Protein AF-A0A9D1FEK0-F1 (afdb_monomer)

Mean predicted aligned error: 15.85 Å

Solvent-accessible surface area (backbone atoms only — not comparable to full-atom values): 6027 Å² total; per-residue (Å²): 138,82,78,84,79,79,78,88,74,79,86,76,92,60,95,66,87,39,72,50,78,44,79,44,65,94,87,53,99,47,69,58,48,80,45,82,49,69,88,85,64,88,69,51,71,70,55,52,49,50,52,51,51,50,54,56,58,66,62,56,77,72,79,67,70,63,64,60,53,54,53,53,51,50,51,52,53,53,52,52,50,52,52,52,52,52,52,51,62,74,73,105

Structure (mmCIF, N/CA/C/O backbone):
data_AF-A0A9D1FEK0-F1
#
_entry.id   AF-A0A9D1FEK0-F1
#
loop_
_atom_site.group_PDB
_atom_site.id
_atom_site.type_symbol
_atom_site.label_atom_id
_atom_site.label_alt_id
_atom_site.label_comp_id
_atom_site.label_asym_id
_atom_site.label_entity_id
_atom_site.label_seq_id
_atom_site.pdbx_PDB_ins_code
_atom_site.Cartn_x
_atom_site.Cartn_y
_atom_site.Cartn_z
_atom_site.occupancy
_atom_site.B_iso_or_equiv
_atom_site.auth_seq_id
_atom_site.auth_comp_id
_atom_site.auth_asym_id
_atom_site.auth_atom_id
_atom_site.pdbx_PDB_model_num
ATOM 1 N N . MET A 1 1 ? -3.479 36.897 16.221 1.00 38.62 1 MET A N 1
ATOM 2 C CA . MET A 1 1 ? -2.999 35.500 16.152 1.00 38.62 1 MET A CA 1
ATOM 3 C C . MET A 1 1 ? -4.205 34.633 15.839 1.00 38.62 1 MET A C 1
ATOM 5 O O . MET A 1 1 ? -5.054 34.457 16.700 1.00 38.62 1 MET A O 1
ATOM 9 N N . SER A 1 2 ? -4.359 34.236 14.576 1.00 38.41 2 SER A N 1
ATOM 10 C CA . SER A 1 2 ? -5.548 33.524 14.096 1.00 38.41 2 SER A CA 1
ATOM 11 C C . SER A 1 2 ? -5.345 32.020 14.236 1.00 38.41 2 SER A C 1
ATOM 13 O O . SER A 1 2 ? -4.360 31.484 13.737 1.00 38.41 2 SER A O 1
ATOM 15 N N . ALA A 1 3 ? -6.269 31.361 14.934 1.00 42.62 3 ALA A N 1
ATOM 16 C CA . ALA A 1 3 ? -6.309 29.911 15.078 1.00 42.62 3 ALA A CA 1
ATOM 17 C C . ALA A 1 3 ? -6.457 29.220 13.705 1.00 42.62 3 ALA A C 1
ATOM 19 O O . ALA A 1 3 ? -7.129 29.765 12.821 1.00 42.62 3 ALA A O 1
ATOM 20 N N . PRO A 1 4 ? -5.863 28.030 13.505 1.00 41.19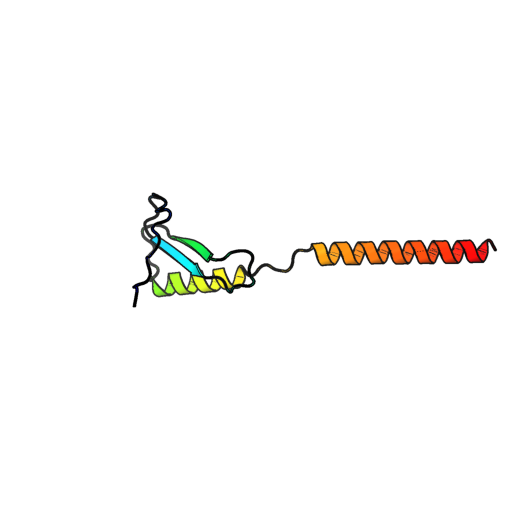 4 PRO A N 1
ATOM 21 C CA . PRO A 1 4 ? -5.970 27.322 12.239 1.00 41.19 4 PRO A CA 1
ATOM 22 C C . PRO A 1 4 ? -7.417 26.860 12.012 1.00 41.19 4 PRO A C 1
ATOM 24 O O . PRO A 1 4 ? -7.981 26.103 12.801 1.00 41.19 4 PRO A O 1
ATOM 27 N N . ARG A 1 5 ? -8.024 27.333 10.916 1.00 43.19 5 ARG A N 1
ATOM 28 C CA . ARG A 1 5 ? -9.292 26.819 10.386 1.00 43.19 5 ARG A CA 1
ATOM 29 C C . ARG A 1 5 ? -9.058 25.395 9.893 1.00 43.19 5 ARG A C 1
ATOM 31 O O . ARG A 1 5 ? -8.465 25.196 8.839 1.00 43.19 5 ARG A O 1
ATOM 38 N N . THR A 1 6 ? -9.555 24.416 10.634 1.00 52.59 6 THR A N 1
ATOM 39 C CA . THR A 1 6 ? -9.759 23.056 10.138 1.00 52.59 6 THR A CA 1
ATOM 40 C C . THR A 1 6 ? -10.823 23.101 9.041 1.00 52.59 6 THR A C 1
ATOM 42 O O . THR A 1 6 ? -12.021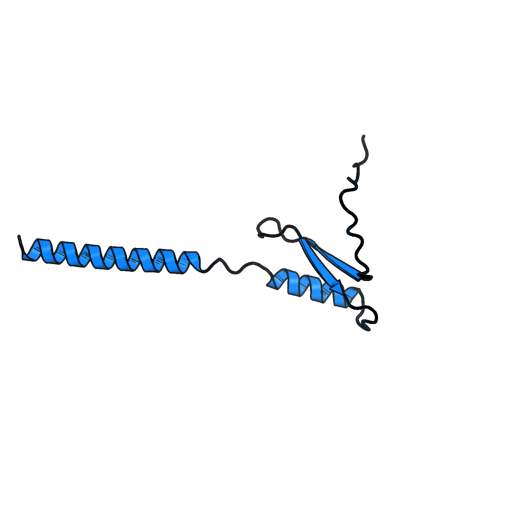 23.217 9.307 1.00 52.59 6 THR A O 1
ATOM 45 N N . GLU A 1 7 ? -10.377 23.076 7.784 1.00 45.25 7 GLU A N 1
ATOM 46 C CA . GLU A 1 7 ? -11.244 22.885 6.628 1.00 45.25 7 GLU A CA 1
ATOM 47 C C . GLU A 1 7 ? -12.026 21.579 6.790 1.00 45.25 7 GLU A C 1
ATOM 49 O O . GLU A 1 7 ? -11.501 20.472 6.688 1.00 45.25 7 GLU A O 1
ATOM 54 N N . ARG A 1 8 ? -13.332 21.721 7.015 1.00 52.72 8 ARG A N 1
ATOM 55 C CA . ARG A 1 8 ? -14.304 20.667 6.751 1.00 52.72 8 ARG A CA 1
ATOM 56 C C . ARG A 1 8 ? -14.293 20.379 5.248 1.00 52.72 8 ARG A C 1
ATOM 58 O O . ARG A 1 8 ? -15.008 21.038 4.497 1.00 52.72 8 ARG A O 1
ATOM 65 N N . ARG A 1 9 ? -13.536 19.379 4.802 1.00 47.53 9 ARG A N 1
ATOM 66 C CA . ARG A 1 9 ? -13.728 18.764 3.481 1.00 47.53 9 ARG A CA 1
ATOM 67 C C . ARG A 1 9 ? -13.907 17.256 3.628 1.00 47.53 9 ARG A C 1
ATOM 69 O O . ARG A 1 9 ? -12.964 16.527 3.884 1.00 47.53 9 ARG A O 1
ATOM 76 N N . GLY A 1 10 ? -15.159 16.832 3.445 1.00 40.84 10 GLY A N 1
ATOM 77 C CA . GLY A 1 10 ? -15.525 15.473 3.048 1.00 40.84 10 GLY A CA 1
ATOM 78 C C . GLY A 1 10 ? -15.553 14.428 4.158 1.00 40.84 10 GLY A C 1
ATOM 79 O O . GLY A 1 10 ? -14.706 13.546 4.196 1.00 40.84 10 GLY A O 1
ATOM 80 N N . VAL A 1 11 ? -16.588 14.437 5.003 1.00 38.19 11 VAL A N 1
ATOM 81 C CA . VAL A 1 11 ? -16.949 13.221 5.749 1.00 38.19 11 VAL A CA 1
ATOM 82 C C . VAL A 1 11 ? -17.552 12.236 4.744 1.00 38.19 11 VAL A C 1
ATOM 84 O O . VAL A 1 11 ? -18.721 12.357 4.375 1.00 38.19 11 VAL A O 1
ATOM 87 N N . LEU A 1 12 ? -16.756 11.273 4.275 1.00 41.12 12 LEU A N 1
ATOM 88 C CA . LEU A 1 12 ? -17.269 10.082 3.601 1.00 41.12 12 LEU A CA 1
ATOM 89 C C . LEU A 1 12 ? -18.163 9.343 4.604 1.00 41.12 12 LEU A C 1
ATOM 91 O O . LEU A 1 12 ? -17.679 8.732 5.554 1.00 41.12 12 LEU A O 1
ATOM 95 N N . ARG A 1 13 ? -19.487 9.431 4.420 1.00 41.38 13 ARG A N 1
ATOM 96 C CA . ARG A 1 13 ? -20.459 8.599 5.141 1.00 41.38 13 ARG A CA 1
ATOM 97 C C . ARG A 1 13 ? -20.308 7.150 4.674 1.00 41.38 13 ARG A C 1
ATOM 99 O O . ARG A 1 13 ? -21.054 6.684 3.822 1.00 41.38 13 ARG A O 1
ATOM 106 N N . GLY A 1 14 ? -19.326 6.452 5.226 1.00 44.44 14 GLY A N 1
ATOM 107 C CA . GLY A 1 14 ? -19.216 5.002 5.164 1.00 44.44 14 GLY A CA 1
ATOM 108 C C . GLY A 1 14 ? -19.528 4.421 6.536 1.00 44.44 14 GLY A C 1
ATOM 109 O O . GLY A 1 14 ? -19.059 4.924 7.551 1.00 44.44 14 GLY A O 1
A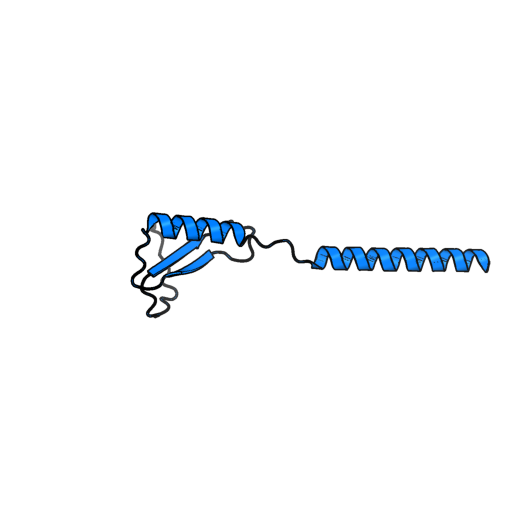TOM 110 N N . THR A 1 15 ? -20.289 3.336 6.589 1.00 51.28 15 THR A N 1
ATOM 111 C CA . THR A 1 15 ? -20.546 2.519 7.789 1.00 51.28 15 THR A CA 1
ATOM 112 C C . THR A 1 15 ? -19.300 1.774 8.304 1.00 51.28 15 THR A C 1
ATOM 114 O O . THR A 1 15 ? -19.427 0.756 8.977 1.00 51.28 15 THR A O 1
ATOM 117 N N . ALA A 1 16 ? -18.089 2.243 7.989 1.00 54.62 16 ALA A N 1
ATOM 118 C CA . ALA A 1 16 ? -16.832 1.661 8.441 1.00 54.62 16 ALA A CA 1
ATOM 119 C C . ALA A 1 16 ? -16.528 2.179 9.851 1.00 54.62 16 ALA A C 1
ATOM 121 O O . ALA A 1 16 ? -16.116 3.322 10.034 1.00 54.62 16 ALA A O 1
ATOM 122 N N . ARG A 1 17 ? -16.801 1.356 10.865 1.00 66.06 17 ARG A N 1
ATOM 123 C CA . ARG A 1 17 ? -16.811 1.796 12.267 1.00 66.06 17 ARG A CA 1
ATOM 124 C C . ARG A 1 17 ? -15.421 1.949 12.897 1.00 66.06 17 ARG A C 1
ATOM 126 O O . ARG A 1 17 ? -15.324 2.547 13.964 1.00 66.06 17 ARG A O 1
ATOM 133 N N . ARG A 1 18 ? -14.349 1.498 12.234 1.00 71.38 18 ARG A N 1
ATOM 134 C CA . ARG A 1 18 ? -12.951 1.717 12.646 1.00 71.38 18 ARG A CA 1
ATOM 135 C C . ARG A 1 18 ? -12.039 1.899 11.433 1.00 71.38 18 ARG A C 1
ATOM 137 O O . ARG A 1 18 ? -11.963 1.022 10.574 1.00 71.38 18 ARG A O 1
ATOM 144 N N . VAL A 1 19 ? -11.353 3.040 11.378 1.00 78.56 19 VAL A N 1
ATOM 145 C CA . VAL A 1 19 ? -10.439 3.410 10.290 1.00 78.56 19 VAL A CA 1
ATOM 146 C C . VAL A 1 19 ? -9.121 3.898 10.880 1.00 78.56 19 VAL A C 1
ATOM 148 O O . VAL A 1 19 ? -9.136 4.727 11.788 1.00 78.56 19 VAL A O 1
ATOM 151 N N . LEU A 1 20 ? -7.998 3.409 10.350 1.00 79.62 20 LEU A N 1
ATOM 152 C CA . LEU A 1 20 ? -6.666 3.941 10.645 1.00 79.62 20 LEU A CA 1
ATOM 153 C C . LEU A 1 20 ? -6.169 4.732 9.441 1.00 79.62 20 LEU A C 1
ATOM 155 O O . LEU A 1 20 ? -6.231 4.253 8.309 1.00 79.62 20 LEU A O 1
ATOM 159 N N . ILE A 1 21 ? -5.678 5.939 9.700 1.00 84.06 21 ILE A N 1
ATOM 160 C CA . ILE A 1 21 ? -5.105 6.820 8.685 1.00 84.06 21 ILE A CA 1
ATOM 161 C C . ILE A 1 21 ? -3.624 6.955 9.003 1.00 84.06 21 ILE A C 1
ATOM 163 O O . ILE A 1 21 ? -3.259 7.513 10.038 1.00 84.06 21 ILE A O 1
ATOM 167 N N . VAL A 1 22 ? -2.781 6.430 8.121 1.00 85.00 22 VAL A N 1
ATOM 168 C CA . VAL A 1 22 ? -1.329 6.467 8.281 1.00 85.00 22 VAL A CA 1
ATOM 169 C C . VAL A 1 22 ? -0.748 7.481 7.296 1.00 85.00 22 VAL A C 1
ATOM 171 O O . VAL A 1 22 ? -0.887 7.280 6.085 1.00 85.00 22 VAL A O 1
ATOM 174 N N . PRO A 1 23 ? -0.112 8.570 7.770 1.00 79.81 23 PRO A N 1
ATOM 175 C CA . PRO A 1 23 ? 0.563 9.511 6.890 1.00 79.81 23 PRO A CA 1
ATOM 176 C C . PRO A 1 23 ? 1.778 8.848 6.243 1.00 79.81 23 PRO A C 1
ATOM 178 O O . PRO A 1 23 ? 2.535 8.127 6.893 1.00 79.81 23 PRO A O 1
ATOM 181 N N . GLN A 1 24 ? 1.968 9.112 4.958 1.00 79.81 24 GLN A N 1
ATOM 182 C CA . GLN A 1 24 ? 3.124 8.647 4.207 1.00 79.81 24 GLN A CA 1
ATOM 183 C C . GLN A 1 24 ? 4.193 9.740 4.167 1.00 79.81 24 GLN A C 1
ATOM 185 O O . GLN A 1 24 ? 3.895 10.935 4.171 1.00 79.81 24 GLN A O 1
ATOM 190 N N . SER A 1 25 ? 5.464 9.337 4.157 1.00 69.19 25 SER A N 1
ATOM 191 C CA . SER A 1 25 ? 6.577 10.280 4.008 1.00 69.19 25 SER A CA 1
ATOM 192 C C . SER A 1 25 ? 6.518 10.929 2.618 1.00 69.19 25 SER A C 1
ATOM 194 O O . SER A 1 25 ? 6.271 10.235 1.634 1.00 69.19 25 SER A O 1
ATOM 196 N N . GLY A 1 26 ? 6.756 12.244 2.545 1.00 62.50 26 GLY A N 1
ATOM 197 C CA . GLY A 1 26 ? 6.398 13.135 1.424 1.00 62.50 26 GLY A CA 1
ATOM 198 C C . GLY A 1 26 ? 7.003 12.872 0.037 1.00 62.50 26 GLY A C 1
ATOM 199 O O . GLY A 1 26 ? 6.769 13.665 -0.866 1.00 62.50 26 GLY A O 1
ATOM 200 N N . ASP A 1 27 ? 7.725 11.770 -0.155 1.00 67.69 27 ASP A N 1
ATOM 201 C CA . ASP A 1 27 ? 8.287 11.363 -1.449 1.00 67.69 27 ASP A CA 1
ATOM 202 C C . ASP A 1 27 ? 7.493 10.217 -2.114 1.00 67.69 27 ASP A C 1
ATOM 204 O O . ASP A 1 27 ? 7.832 9.758 -3.209 1.00 67.69 27 ASP A O 1
ATOM 208 N N . GLY A 1 28 ? 6.450 9.712 -1.447 1.00 66.69 28 GLY A N 1
ATOM 209 C CA . GLY A 1 28 ? 5.586 8.643 -1.946 1.00 66.69 28 GLY A CA 1
ATOM 210 C C . GLY A 1 28 ? 4.461 9.128 -2.879 1.00 66.69 28 GLY A C 1
ATOM 211 O O . GLY A 1 28 ? 4.079 10.293 -2.855 1.00 66.69 28 GLY A O 1
ATOM 212 N N . PRO A 1 29 ? 3.871 8.232 -3.692 1.00 70.75 29 PRO A N 1
ATOM 213 C CA . PRO A 1 29 ? 2.767 8.541 -4.608 1.00 70.75 29 PRO A CA 1
ATOM 214 C C . PRO A 1 29 ? 1.439 8.814 -3.890 1.00 70.75 29 PRO A C 1
ATOM 216 O O . PRO A 1 29 ? 0.480 9.242 -4.527 1.00 70.75 29 PRO A O 1
ATOM 219 N N . PHE A 1 30 ? 1.371 8.533 -2.590 1.00 76.62 30 PHE A N 1
ATOM 220 C CA . PHE A 1 30 ? 0.200 8.727 -1.749 1.00 76.62 30 PHE A CA 1
ATOM 221 C C . PHE A 1 30 ? 0.588 9.595 -0.558 1.00 76.62 30 PHE A C 1
ATOM 223 O O . PHE A 1 30 ? 1.645 9.382 0.027 1.00 76.62 30 PHE A O 1
ATOM 230 N N . GLU A 1 31 ? -0.284 10.527 -0.173 1.00 79.25 31 GLU A N 1
ATOM 231 C CA . GLU A 1 31 ? -0.106 11.337 1.040 1.00 79.25 31 GLU A CA 1
ATOM 232 C C . GLU A 1 31 ? -0.433 10.537 2.309 1.00 79.25 31 GLU A C 1
ATOM 234 O O . GLU A 1 31 ? 0.163 10.742 3.366 1.00 79.25 31 GLU A O 1
ATOM 239 N N . GLN A 1 32 ? -1.402 9.622 2.217 1.00 82.44 32 GLN A N 1
ATOM 240 C CA . GLN A 1 32 ? -1.917 8.839 3.336 1.00 82.44 32 GLN A CA 1
ATOM 241 C C . GLN A 1 32 ? -2.390 7.463 2.856 1.00 82.44 32 GLN A C 1
ATOM 243 O O . GLN A 1 32 ? -2.852 7.316 1.722 1.00 82.44 32 GLN A O 1
ATOM 248 N N . VAL A 1 33 ? -2.318 6.466 3.737 1.00 82.75 33 VAL A N 1
ATOM 249 C CA . VAL A 1 33 ? -2.911 5.134 3.546 1.00 82.75 33 VAL A CA 1
ATOM 250 C C . VAL A 1 33 ? -4.045 4.951 4.548 1.00 82.75 33 VAL A C 1
ATOM 252 O O . VAL A 1 33 ? -3.907 5.295 5.722 1.00 82.75 33 VAL A O 1
ATOM 255 N N . ILE A 1 34 ? -5.173 4.422 4.073 1.00 85.81 34 ILE A N 1
ATOM 256 C CA . ILE A 1 34 ? -6.391 4.226 4.862 1.00 85.81 34 ILE A CA 1
ATOM 257 C C . ILE A 1 34 ? -6.638 2.727 5.024 1.00 85.81 34 ILE A C 1
ATOM 259 O O . ILE A 1 34 ? -6.814 2.019 4.032 1.00 85.81 34 ILE A O 1
ATOM 263 N N . PHE A 1 35 ? -6.711 2.259 6.268 1.00 85.38 35 PHE A N 1
ATOM 264 C CA . PHE A 1 35 ? -7.048 0.875 6.603 1.00 85.38 35 PHE A CA 1
ATOM 265 C C . PHE A 1 35 ? -8.446 0.802 7.211 1.00 85.38 35 PHE A C 1
ATOM 267 O O . PHE A 1 35 ? -8.760 1.533 8.151 1.00 85.38 35 PHE A O 1
ATOM 274 N N . ILE A 1 36 ? -9.281 -0.096 6.686 1.00 85.75 36 ILE A N 1
ATOM 275 C CA . ILE A 1 36 ? -10.639 -0.340 7.181 1.00 85.75 36 ILE A CA 1
ATOM 276 C C . ILE A 1 36 ? -10.624 -1.606 8.031 1.00 85.75 36 ILE A C 1
ATOM 278 O O . ILE A 1 36 ? -10.323 -2.690 7.531 1.00 85.75 36 ILE A O 1
ATOM 282 N N . VAL A 1 37 ? -10.973 -1.473 9.308 1.00 83.38 37 VAL A N 1
ATOM 283 C CA . VAL A 1 37 ? -10.978 -2.589 10.258 1.00 83.38 37 VAL A CA 1
ATOM 284 C C . VAL A 1 37 ? -12.388 -3.164 10.367 1.00 83.38 37 VAL A C 1
ATOM 286 O O . VAL A 1 37 ? -13.369 -2.423 10.459 1.00 83.38 37 VAL A O 1
ATOM 289 N N . ARG A 1 38 ? -12.501 -4.499 10.370 1.00 81.06 38 ARG A N 1
ATOM 290 C CA . ARG A 1 38 ? -13.772 -5.182 10.652 1.00 81.06 38 ARG A CA 1
ATOM 291 C C . ARG A 1 38 ? -14.212 -4.948 12.097 1.00 81.06 38 ARG A C 1
ATOM 293 O O . ARG A 1 38 ? -13.402 -4.975 13.024 1.00 81.06 38 ARG A O 1
ATOM 300 N N . ASP A 1 39 ? -15.519 -4.801 12.284 1.00 72.75 39 ASP A N 1
ATOM 301 C CA . ASP A 1 39 ? -16.124 -4.823 13.613 1.00 72.75 39 ASP A CA 1
ATOM 302 C C . ASP A 1 39 ? -15.877 -6.172 14.304 1.00 72.75 39 ASP A C 1
ATOM 304 O O . ASP A 1 39 ? -15.911 -7.225 13.667 1.00 72.75 39 ASP A O 1
ATOM 308 N N . GLY A 1 40 ? -15.619 -6.133 15.615 1.00 72.69 40 GLY A N 1
ATOM 309 C CA . GLY A 1 40 ? -15.372 -7.331 16.427 1.00 72.69 40 GLY A CA 1
ATOM 310 C C . GLY A 1 40 ? -13.938 -7.867 16.388 1.00 72.69 40 GLY A C 1
ATOM 311 O O . GLY A 1 40 ? -13.693 -8.956 16.900 1.00 72.69 40 GLY A O 1
ATOM 312 N N . SER A 1 41 ? -12.985 -7.122 15.819 1.00 73.75 41 SER A N 1
ATOM 313 C CA . SER A 1 41 ? -11.561 -7.426 15.994 1.00 73.75 41 SER A CA 1
ATOM 314 C C . SER A 1 41 ? -11.216 -7.506 17.486 1.00 73.75 41 SER A C 1
ATOM 316 O O . SER A 1 41 ? -11.394 -6.528 18.215 1.00 73.75 41 SER A O 1
ATOM 318 N N . ALA A 1 42 ? -10.703 -8.660 17.919 1.00 80.94 42 ALA A N 1
ATOM 319 C CA . ALA A 1 42 ? -10.160 -8.861 19.264 1.00 80.94 42 ALA A CA 1
ATOM 320 C C . ALA A 1 42 ? -8.775 -8.208 19.447 1.00 80.94 42 ALA A C 1
ATOM 322 O O . ALA A 1 42 ? -8.241 -8.190 20.553 1.00 80.94 42 ALA A O 1
ATOM 323 N N . VAL A 1 43 ? -8.197 -7.678 18.364 1.00 81.12 43 VAL A N 1
ATOM 324 C CA . VAL A 1 43 ? -6.883 -7.034 18.348 1.00 81.12 43 VAL A CA 1
ATOM 325 C C . VAL A 1 43 ? -6.969 -5.656 18.996 1.00 81.12 43 VAL A C 1
ATOM 327 O O . VAL A 1 43 ? -7.913 -4.892 18.760 1.00 81.12 43 VAL A O 1
ATOM 330 N N . SER A 1 44 ? -5.966 -5.341 19.812 1.00 81.19 44 SER A N 1
ATOM 331 C CA . SER A 1 44 ? -5.872 -4.046 20.478 1.00 81.19 44 SER A CA 1
ATOM 332 C C . SER A 1 44 ? -5.639 -2.911 19.475 1.00 81.19 44 SER A C 1
ATOM 334 O O . SER A 1 44 ? -5.096 -3.106 18.390 1.00 81.19 44 SER A O 1
ATOM 336 N N . GLU A 1 45 ? -6.023 -1.690 19.844 1.00 76.62 45 GLU A N 1
ATOM 337 C CA . GLU A 1 45 ? -5.817 -0.513 18.990 1.00 76.62 45 GLU A CA 1
ATOM 338 C C . GLU A 1 45 ? -4.331 -0.248 18.708 1.00 76.62 45 GLU A C 1
ATOM 340 O O . GLU A 1 45 ? -3.964 0.082 17.584 1.00 76.62 45 GLU A O 1
ATOM 345 N N . ALA A 1 46 ? -3.466 -0.457 19.705 1.00 75.56 46 ALA A N 1
ATOM 346 C CA . ALA A 1 46 ? -2.021 -0.296 19.560 1.00 75.56 46 ALA A CA 1
ATOM 347 C C . ALA A 1 46 ? -1.418 -1.308 18.576 1.00 75.56 46 ALA A C 1
ATOM 349 O O . ALA A 1 46 ? -0.507 -0.982 17.819 1.00 75.56 46 ALA A O 1
ATOM 350 N N . GLU A 1 47 ? -1.938 -2.530 18.573 1.00 82.44 47 GLU A N 1
ATOM 351 C CA . GLU A 1 47 ? -1.485 -3.600 17.691 1.00 82.44 47 GLU A CA 1
ATOM 352 C C . GLU A 1 47 ? -1.996 -3.398 16.261 1.00 82.44 47 GLU A C 1
ATOM 354 O O . GLU A 1 47 ? -1.207 -3.491 15.325 1.00 82.44 47 GLU A O 1
ATOM 359 N N . LEU A 1 48 ? -3.248 -2.953 16.098 1.00 85.06 48 LEU A N 1
ATOM 360 C CA . LEU A 1 48 ? -3.781 -2.504 14.807 1.00 85.06 48 LEU A CA 1
ATOM 361 C C . LEU A 1 48 ? -2.991 -1.321 14.232 1.00 85.06 48 LEU A C 1
ATOM 363 O O . LEU A 1 48 ? -2.713 -1.287 13.035 1.00 85.06 48 LEU A O 1
ATOM 367 N N . LEU A 1 49 ? -2.616 -0.348 15.067 1.00 81.31 49 LEU A N 1
ATOM 368 C CA . LEU A 1 49 ? -1.786 0.779 14.643 1.00 81.31 49 LEU A CA 1
ATOM 369 C C . LEU A 1 49 ? -0.393 0.316 14.220 1.00 81.31 49 LEU A C 1
ATOM 371 O O . LEU A 1 49 ? 0.126 0.786 13.209 1.00 81.31 49 LEU A O 1
ATOM 375 N N . ARG A 1 50 ? 0.204 -0.612 14.968 1.00 80.56 50 ARG A N 1
ATOM 376 C CA . ARG A 1 50 ? 1.520 -1.1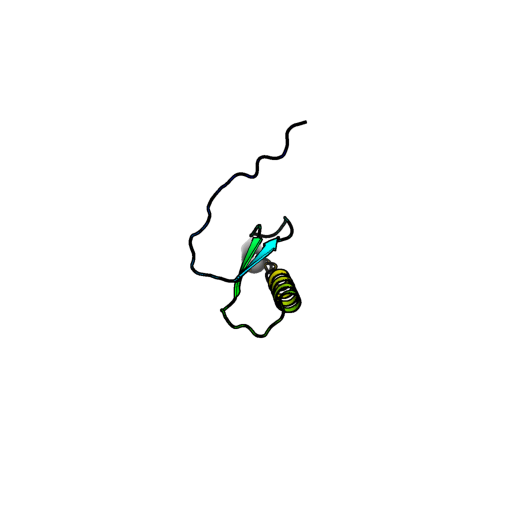63 14.649 1.00 80.56 50 ARG A CA 1
ATOM 377 C C . ARG A 1 50 ? 1.503 -1.916 13.321 1.00 80.56 50 ARG A C 1
ATOM 379 O O . ARG A 1 50 ? 2.377 -1.679 12.497 1.00 80.56 50 ARG A O 1
ATOM 386 N N . GLU A 1 51 ? 0.494 -2.749 13.097 1.00 85.81 51 GLU A N 1
ATOM 387 C CA . GLU A 1 51 ? 0.317 -3.500 11.851 1.00 85.81 51 GLU A CA 1
ATOM 388 C C . GLU A 1 51 ? 0.036 -2.571 10.660 1.00 85.81 51 GLU A C 1
ATOM 390 O O . GLU A 1 51 ? 0.631 -2.721 9.595 1.00 85.81 51 GLU A O 1
ATOM 395 N N . ALA A 1 52 ? -0.792 -1.541 10.857 1.00 84.88 52 ALA A N 1
ATOM 396 C CA . ALA A 1 52 ? -1.049 -0.523 9.843 1.00 84.88 52 ALA A CA 1
ATOM 397 C C . ALA A 1 52 ? 0.216 0.269 9.475 1.00 84.88 52 ALA A C 1
ATOM 399 O O . ALA A 1 52 ? 0.432 0.558 8.299 1.00 84.88 52 ALA A O 1
ATOM 400 N N . LEU A 1 53 ? 1.056 0.621 10.455 1.00 80.69 53 LEU A N 1
ATOM 401 C CA . LEU A 1 53 ? 2.330 1.307 10.223 1.00 80.69 53 LEU A CA 1
ATOM 402 C C . LEU A 1 53 ? 3.332 0.423 9.475 1.00 80.69 53 LEU A C 1
ATOM 404 O O . LEU A 1 53 ? 4.011 0.914 8.574 1.00 80.69 53 LEU A O 1
ATOM 408 N N . ASP A 1 54 ? 3.405 -0.859 9.821 1.00 84.75 54 ASP A N 1
ATOM 409 C CA . ASP A 1 54 ? 4.300 -1.818 9.169 1.00 84.75 54 ASP A CA 1
ATOM 410 C C . ASP A 1 54 ? 3.885 -2.040 7.706 1.00 84.75 54 ASP A C 1
ATOM 412 O O . ASP A 1 54 ? 4.669 -1.813 6.781 1.00 84.75 54 ASP A O 1
ATOM 416 N N . ALA A 1 55 ? 2.596 -2.308 7.475 1.00 81.62 55 ALA A N 1
ATOM 417 C CA . ALA A 1 55 ? 2.024 -2.436 6.135 1.00 81.62 55 ALA A CA 1
ATOM 418 C C . ALA A 1 55 ? 2.171 -1.146 5.306 1.00 81.62 55 ALA A C 1
ATOM 420 O O . ALA A 1 55 ? 2.433 -1.187 4.103 1.00 81.62 55 ALA A O 1
ATOM 421 N N . ALA A 1 56 ? 2.030 0.020 5.940 1.00 79.06 56 ALA A N 1
ATOM 422 C CA . ALA A 1 56 ? 2.264 1.317 5.314 1.00 79.06 56 ALA A CA 1
ATOM 423 C C . ALA A 1 56 ? 3.741 1.548 4.950 1.00 79.06 56 ALA A C 1
ATOM 425 O O . ALA A 1 56 ? 4.012 2.234 3.963 1.00 79.06 56 ALA A O 1
ATOM 426 N N . GLY A 1 57 ? 4.680 0.992 5.720 1.00 72.19 57 GLY A N 1
ATOM 427 C CA . GLY A 1 57 ? 6.115 1.016 5.437 1.00 72.19 57 GLY A CA 1
ATOM 428 C C . GLY A 1 57 ? 6.502 0.106 4.271 1.00 72.19 57 GLY A C 1
ATOM 429 O O . GLY A 1 57 ? 7.287 0.514 3.408 1.00 72.19 57 GLY A O 1
ATOM 430 N N . GLU A 1 58 ? 5.905 -1.084 4.189 1.00 63.66 58 GLU A N 1
ATOM 431 C CA . GLU A 1 58 ? 6.050 -1.992 3.042 1.00 63.66 58 GLU A CA 1
ATOM 432 C C . GLU A 1 58 ? 5.386 -1.455 1.767 1.00 63.66 58 GLU A C 1
ATOM 434 O O . GLU A 1 58 ? 5.841 -1.741 0.659 1.00 63.66 58 GLU A O 1
ATOM 439 N N . ALA A 1 59 ? 4.361 -0.609 1.901 1.00 57.22 59 ALA A N 1
ATOM 440 C CA . ALA A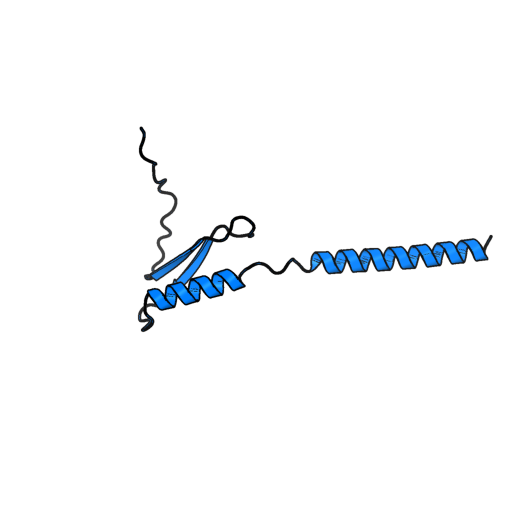 1 59 ? 3.700 0.054 0.779 1.00 57.22 59 ALA A CA 1
ATOM 441 C C . ALA A 1 59 ? 4.583 1.088 0.050 1.00 57.22 59 ALA A C 1
ATOM 443 O O . ALA A 1 59 ? 4.127 1.701 -0.923 1.00 57.22 59 ALA A O 1
ATOM 444 N N . ARG A 1 60 ? 5.846 1.284 0.468 1.00 58.00 60 ARG A N 1
ATOM 445 C CA . ARG A 1 60 ? 6.814 2.067 -0.307 1.00 58.00 60 ARG A CA 1
ATOM 446 C C . ARG A 1 60 ? 6.885 1.504 -1.726 1.00 58.00 60 ARG A C 1
ATOM 448 O O . ARG A 1 60 ? 7.219 0.333 -1.914 1.00 58.00 60 ARG A O 1
ATOM 455 N N . PRO A 1 61 ? 6.602 2.320 -2.753 1.00 52.94 61 PRO A N 1
ATOM 456 C CA . PRO A 1 61 ? 6.629 1.834 -4.117 1.00 52.94 61 PRO A CA 1
ATOM 457 C C . PRO A 1 61 ? 8.049 1.390 -4.457 1.00 52.94 61 PRO A C 1
ATOM 459 O O . PRO A 1 61 ? 8.986 2.190 -4.508 1.00 52.94 61 PRO A O 1
ATOM 462 N N . SER A 1 62 ? 8.202 0.101 -4.745 1.00 51.75 62 SER A N 1
ATOM 463 C CA . SER A 1 62 ? 9.355 -0.370 -5.501 1.00 51.75 62 SER A CA 1
ATOM 464 C C . SER A 1 62 ? 9.415 0.438 -6.806 1.00 51.75 62 SER A C 1
ATOM 466 O O . SER A 1 62 ? 8.373 0.617 -7.452 1.00 51.75 62 SER A O 1
ATOM 468 N N . PRO A 1 63 ? 10.583 0.981 -7.202 1.00 52.16 63 PRO A N 1
ATOM 469 C CA . PRO A 1 63 ? 10.677 1.824 -8.385 1.00 52.16 63 PRO A CA 1
ATOM 470 C C . PRO A 1 63 ? 10.081 1.089 -9.594 1.00 52.16 63 PRO A C 1
ATOM 472 O O . PRO A 1 63 ? 10.379 -0.093 -9.803 1.00 52.16 63 PRO A O 1
ATOM 475 N N . PRO A 1 64 ? 9.242 1.756 -10.410 1.00 52.56 64 PRO A N 1
ATOM 476 C CA . PRO A 1 64 ? 8.514 1.082 -11.471 1.00 52.56 64 PRO A CA 1
ATOM 477 C C . PRO A 1 64 ? 9.492 0.383 -12.431 1.00 52.56 64 PRO A C 1
ATOM 479 O O . PRO A 1 64 ? 10.544 0.943 -12.768 1.00 52.56 64 PRO A O 1
ATOM 482 N N . PRO A 1 65 ? 9.143 -0.799 -12.980 1.00 57.66 65 PRO A N 1
ATOM 483 C CA . PRO A 1 65 ? 10.030 -1.599 -13.837 1.00 57.66 65 PRO A CA 1
ATOM 484 C C . PRO A 1 65 ? 10.441 -0.895 -15.147 1.00 57.66 65 PRO A C 1
ATOM 486 O O . PRO A 1 65 ? 11.250 -1.413 -15.919 1.00 57.66 65 PRO A O 1
ATOM 489 N N . ARG A 1 66 ? 9.917 0.311 -15.406 1.00 60.03 66 ARG A N 1
ATOM 490 C CA . ARG A 1 66 ? 10.217 1.159 -16.568 1.00 60.03 66 ARG A CA 1
ATOM 491 C C . ARG A 1 66 ? 11.711 1.447 -16.727 1.00 60.03 66 ARG A C 1
ATOM 493 O O . ARG A 1 66 ? 12.189 1.490 -17.859 1.00 60.03 66 ARG A O 1
ATOM 500 N N . ARG A 1 67 ? 12.467 1.571 -15.627 1.00 64.50 67 ARG A N 1
ATOM 501 C CA . ARG A 1 67 ? 13.923 1.802 -15.691 1.00 64.50 67 ARG A CA 1
ATOM 502 C C . ARG A 1 67 ? 14.661 0.623 -16.335 1.00 64.50 67 ARG A C 1
ATOM 504 O O . ARG A 1 67 ? 15.542 0.846 -17.158 1.00 64.50 67 ARG A O 1
ATOM 511 N N . LYS A 1 68 ? 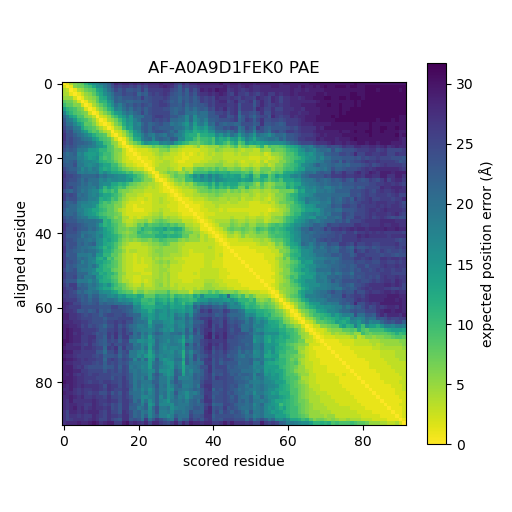14.241 -0.615 -16.041 1.00 68.31 68 LYS A N 1
ATOM 512 C CA . LYS A 1 68 ? 14.814 -1.837 -16.633 1.00 68.31 68 LYS A CA 1
ATOM 513 C C . LYS A 1 68 ? 14.489 -1.943 -18.127 1.00 68.31 68 LYS A C 1
ATOM 515 O O . LYS A 1 68 ? 15.377 -2.241 -18.917 1.00 68.31 68 LYS A O 1
ATOM 520 N N . LYS A 1 69 ? 13.255 -1.607 -18.529 1.00 77.06 69 LYS A N 1
ATOM 521 C CA . LYS A 1 69 ? 12.844 -1.597 -19.949 1.00 77.06 69 LYS A CA 1
ATOM 522 C C . LYS A 1 69 ? 13.619 -0.570 -20.781 1.00 77.06 69 LYS A C 1
ATOM 524 O O . LYS A 1 69 ? 14.048 -0.884 -21.884 1.00 77.06 69 LYS A O 1
ATOM 529 N N . ARG A 1 70 ? 13.839 0.638 -20.246 1.00 82.50 70 ARG A N 1
ATOM 530 C CA . ARG A 1 70 ? 14.614 1.687 -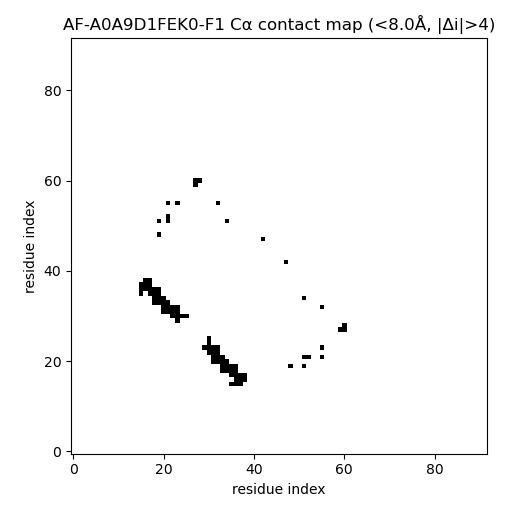20.931 1.00 82.50 70 ARG A CA 1
ATOM 531 C C . ARG A 1 70 ? 16.083 1.291 -21.095 1.00 82.50 70 ARG A C 1
ATOM 533 O O . ARG A 1 70 ? 16.646 1.515 -22.158 1.00 82.50 70 ARG A O 1
ATOM 540 N N . LEU A 1 71 ? 16.678 0.674 -20.072 1.00 83.69 71 LEU A N 1
ATOM 541 C CA . LEU A 1 71 ? 18.055 0.181 -20.144 1.00 83.69 71 LEU A CA 1
ATOM 542 C C . LEU A 1 71 ? 18.201 -0.944 -21.182 1.00 83.69 71 LEU A C 1
ATOM 544 O O . LEU A 1 71 ? 19.130 -0.922 -21.980 1.00 83.69 71 LEU A O 1
ATOM 548 N N . ALA A 1 72 ? 17.249 -1.882 -21.209 1.00 85.81 72 ALA A N 1
ATOM 549 C CA . ALA A 1 72 ? 17.220 -2.960 -22.194 1.00 85.81 72 ALA A CA 1
ATOM 550 C C . ALA A 1 72 ? 17.083 -2.426 -23.631 1.00 85.81 72 ALA A C 1
ATOM 552 O O . ALA A 1 72 ? 17.807 -2.866 -24.517 1.00 85.81 72 ALA A O 1
ATOM 553 N N . LEU A 1 73 ? 16.217 -1.431 -23.856 1.00 91.00 73 LEU A N 1
ATOM 554 C CA . LEU A 1 73 ? 16.067 -0.795 -25.167 1.00 91.00 73 LEU A CA 1
ATOM 555 C C . LEU A 1 73 ? 17.358 -0.094 -25.620 1.00 91.00 73 LEU A C 1
ATOM 557 O O . LEU A 1 73 ? 17.758 -0.239 -26.771 1.00 91.00 73 LEU A O 1
ATOM 561 N N . L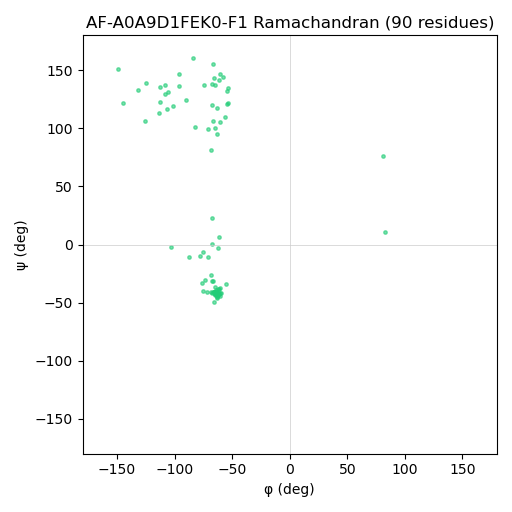EU A 1 74 ? 18.029 0.632 -24.718 1.00 93.44 74 LEU A N 1
ATOM 562 C CA . LEU A 1 74 ? 19.310 1.278 -25.024 1.00 93.44 74 LEU A CA 1
ATOM 563 C C . LEU A 1 74 ? 20.398 0.255 -25.376 1.00 93.44 74 LEU A C 1
ATOM 565 O O . LEU A 1 74 ? 21.169 0.495 -26.300 1.00 93.44 74 LEU A O 1
ATOM 569 N N . ALA A 1 75 ? 20.432 -0.895 -24.699 1.00 93.25 75 ALA A N 1
ATOM 570 C CA . ALA A 1 75 ? 21.371 -1.971 -25.017 1.00 93.25 75 ALA A CA 1
ATOM 571 C C . ALA A 1 75 ? 21.114 -2.583 -26.409 1.00 93.25 75 ALA A C 1
ATOM 573 O O . ALA A 1 75 ? 22.059 -2.825 -27.162 1.00 93.25 75 ALA A O 1
ATOM 574 N N . VAL A 1 76 ? 19.846 -2.781 -26.788 1.00 95.25 76 VAL A N 1
ATOM 575 C CA . VAL A 1 76 ? 19.476 -3.261 -28.134 1.00 95.25 76 VAL A CA 1
ATOM 576 C C . VAL A 1 76 ? 19.856 -2.239 -29.211 1.00 95.25 76 VAL A C 1
ATOM 578 O O . VAL A 1 76 ? 20.423 -2.605 -30.236 1.00 95.25 76 VAL A O 1
ATOM 581 N N . LEU A 1 77 ? 19.610 -0.947 -28.977 1.00 95.88 77 LEU A N 1
ATOM 582 C CA . LEU A 1 77 ? 19.992 0.102 -29.928 1.00 95.88 77 LEU A CA 1
ATOM 583 C C . LEU A 1 77 ? 21.515 0.219 -30.078 1.00 95.88 77 LEU A C 1
ATOM 585 O O . LEU A 1 77 ? 22.006 0.357 -31.195 1.00 95.88 77 LEU A O 1
ATOM 589 N N . ALA A 1 78 ? 22.266 0.118 -28.978 1.00 94.94 78 ALA A N 1
ATOM 590 C CA . ALA A 1 78 ? 23.726 0.166 -29.007 1.00 94.94 78 ALA A CA 1
ATOM 591 C C . ALA A 1 78 ? 24.331 -1.023 -29.770 1.00 94.94 78 ALA A C 1
ATOM 593 O O . ALA A 1 78 ? 25.241 -0.843 -30.577 1.00 94.94 78 ALA A O 1
ATOM 594 N N . THR A 1 79 ? 23.801 -2.231 -29.558 1.00 94.00 79 THR A N 1
ATOM 595 C CA . THR A 1 79 ? 24.255 -3.437 -30.273 1.00 94.00 79 THR A CA 1
ATOM 596 C C . THR A 1 79 ? 23.911 -3.387 -31.762 1.00 94.00 79 THR A C 1
ATOM 598 O O . THR A 1 79 ? 24.766 -3.700 -32.589 1.00 94.00 79 THR A O 1
ATOM 601 N N . ALA A 1 80 ? 22.712 -2.920 -32.121 1.00 94.69 80 ALA A N 1
ATOM 602 C CA . ALA A 1 80 ? 22.323 -2.720 -33.516 1.00 94.69 80 ALA A CA 1
ATOM 603 C C . ALA A 1 80 ? 23.205 -1.676 -34.226 1.00 94.69 80 ALA A C 1
ATOM 605 O O . ALA A 1 80 ? 23.657 -1.910 -35.347 1.00 94.69 80 ALA A O 1
ATOM 606 N N . ALA A 1 81 ? 23.498 -0.551 -33.564 1.00 95.56 81 ALA A N 1
ATOM 607 C CA . ALA A 1 81 ? 24.373 0.486 -34.108 1.00 95.56 81 ALA A CA 1
ATOM 608 C C . ALA A 1 81 ? 25.813 -0.016 -34.315 1.00 95.56 81 ALA A C 1
ATOM 610 O O . ALA A 1 81 ? 26.412 0.256 -35.354 1.00 95.56 81 ALA A O 1
ATOM 611 N N . ALA A 1 82 ? 26.351 -0.787 -33.364 1.00 95.69 82 ALA A N 1
ATOM 612 C CA . ALA A 1 82 ? 27.683 -1.378 -33.481 1.00 95.69 82 ALA A CA 1
ATOM 613 C C . ALA A 1 82 ? 27.776 -2.362 -34.659 1.00 95.69 82 ALA A C 1
ATOM 615 O O . ALA A 1 82 ? 28.722 -2.295 -35.441 1.00 95.69 82 ALA A O 1
ATOM 616 N N . LEU A 1 83 ? 26.775 -3.232 -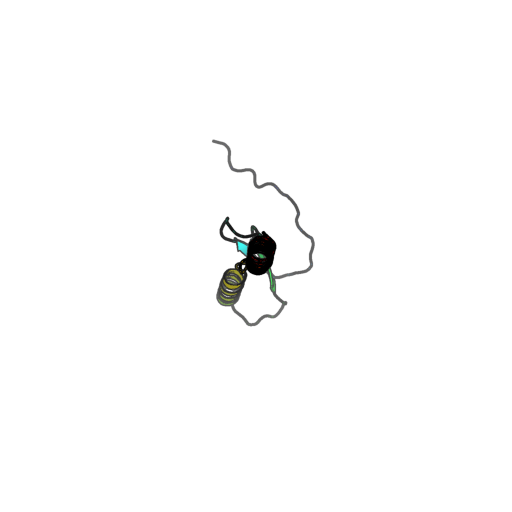34.832 1.00 96.19 83 LEU A N 1
ATOM 617 C CA . LEU A 1 83 ? 26.714 -4.156 -35.969 1.00 96.19 83 LEU A CA 1
ATOM 618 C C . LEU A 1 83 ? 26.636 -3.420 -37.310 1.00 96.19 83 LEU A C 1
ATOM 620 O O . LEU A 1 83 ? 27.339 -3.790 -38.248 1.00 96.19 83 LEU A O 1
ATOM 624 N N . ALA A 1 84 ? 25.825 -2.363 -37.398 1.00 95.19 84 ALA A N 1
ATOM 625 C CA . ALA A 1 84 ? 25.709 -1.567 -38.617 1.00 95.19 84 ALA A CA 1
ATOM 626 C C . ALA A 1 84 ? 27.030 -0.864 -38.971 1.00 95.19 84 ALA A C 1
ATOM 628 O O . ALA A 1 84 ? 27.422 -0.849 -40.135 1.00 95.19 84 ALA A O 1
ATOM 629 N N . ALA A 1 85 ? 27.742 -0.332 -37.972 1.00 95.12 85 ALA A N 1
ATOM 630 C CA . ALA A 1 85 ? 29.047 0.295 -38.170 1.00 95.12 85 ALA A CA 1
ATOM 631 C C . ALA A 1 85 ? 30.112 -0.707 -38.644 1.00 95.12 85 ALA A C 1
ATOM 633 O O . ALA A 1 85 ? 30.882 -0.394 -39.548 1.00 95.12 85 ALA A O 1
ATOM 634 N N . ILE A 1 86 ? 30.128 -1.921 -38.081 1.00 95.81 86 ILE A N 1
ATOM 635 C CA . ILE A 1 86 ? 31.029 -2.996 -38.525 1.00 95.81 86 ILE A CA 1
ATOM 636 C C . ILE A 1 86 ? 30.719 -3.390 -39.971 1.00 95.81 86 ILE A C 1
ATOM 638 O O . ILE A 1 86 ? 31.635 -3.503 -40.780 1.00 95.81 86 ILE A O 1
ATOM 642 N N . LEU A 1 87 ? 29.440 -3.564 -40.316 1.00 96.50 87 LEU A N 1
ATOM 643 C CA . LEU A 1 87 ? 29.030 -3.902 -41.679 1.00 96.50 87 LEU A CA 1
ATOM 644 C C . LEU A 1 87 ? 29.450 -2.816 -42.680 1.00 96.50 87 LEU A C 1
ATOM 646 O O . LEU A 1 87 ? 29.973 -3.135 -43.742 1.00 96.50 87 LEU A O 1
ATOM 650 N N . LEU A 1 88 ? 29.252 -1.542 -42.327 1.00 95.38 88 LEU A N 1
ATOM 651 C CA . LEU A 1 88 ? 29.676 -0.408 -43.147 1.00 95.38 88 LEU A CA 1
ATOM 652 C C . LEU A 1 88 ? 31.194 -0.415 -43.362 1.00 95.38 88 LEU A C 1
ATOM 654 O O . LEU A 1 88 ? 31.640 -0.177 -44.473 1.00 95.38 88 LEU A O 1
ATOM 658 N N . LEU A 1 89 ? 31.973 -0.717 -42.320 1.00 95.12 89 LEU A N 1
ATOM 659 C CA . LEU A 1 89 ? 33.434 -0.777 -42.393 1.00 95.12 89 LEU A CA 1
ATOM 660 C C . LEU A 1 89 ? 33.930 -1.945 -43.257 1.00 95.12 89 LEU A C 1
ATOM 662 O O . LEU A 1 89 ? 34.963 -1.822 -43.894 1.00 95.12 89 LEU A O 1
ATOM 666 N N . ILE A 1 90 ? 33.195 -3.061 -43.296 1.00 94.56 90 ILE A N 1
ATOM 667 C CA . ILE A 1 90 ? 33.492 -4.203 -44.179 1.00 94.56 90 ILE A CA 1
ATOM 668 C C . ILE A 1 90 ? 33.146 -3.891 -45.645 1.00 94.56 90 ILE A C 1
ATOM 670 O O . ILE A 1 90 ? 33.759 -4.449 -46.552 1.00 94.56 90 ILE A O 1
ATOM 674 N N . LEU A 1 91 ? 32.136 -3.049 -45.878 1.00 92.00 91 LEU A N 1
ATOM 675 C CA . LEU A 1 91 ? 31.663 -2.666 -47.213 1.00 92.00 91 LEU A CA 1
ATOM 676 C C . LEU A 1 91 ? 32.404 -1.459 -47.815 1.00 92.00 91 LEU A C 1
ATOM 678 O O . LEU A 1 91 ? 32.190 -1.167 -48.992 1.00 92.00 91 LEU A O 1
ATOM 682 N N . LEU A 1 92 ? 33.209 -0.754 -47.015 1.00 84.88 92 LEU A N 1
ATOM 683 C CA . LEU A 1 92 ? 34.048 0.375 -47.422 1.00 84.88 92 LEU A CA 1
ATOM 684 C C . LEU A 1 92 ? 35.438 -0.113 -47.851 1.00 84.88 92 LEU A C 1
ATOM 686 O O . LEU A 1 92 ? 35.945 0.423 -48.860 1.00 84.88 92 LEU A O 1
#

Radius of gyration: 26.04 Å; Cα contacts (8 Å, |Δi|>4): 46; chains: 1; bounding box: 55×44×68 Å

Foldseek 3Di:
DDDDPPDPDDDPPDPQPDKDWAADDPVAPDRIDIDGDDPPPPDDPVRVNVVVVVVSVVPRDDPPCVVVVVVVVVVVVVVVVVVVVVVVVVVD

Organism: NCBI:txid2840927

Secondary structure (DSSP, 8-state):
-PPP------------SEEEEEEPPTTSS-SEEEEEEPTT--S-HHHHHHHHHHHHHHTSPPPPTHHHHHHHHHHHHHHHHHHHHHHHHHH-

Sequence (92 aa):
MSAPRTERRGVLRGTARRVLIVPQSGDGPFEQVIFIVRDGSAVSEAELLREALDAAGEARPSPPPRRKKRLALLAVLATAAALAAILLLILL

pLDDT: mean 73.73, std 17.55, range [38.19, 96.5]